Protein AF-A0A3M6AIC5-F1 (afdb_monomer)

Secondary structure (DSSP, 8-state):
--HHHHHHHHHHHHHTT--TTTT---B-SB--TTTGGGSSSPPB-PBP-HHHHHHHHHHHHHHHHHHTT-----------S-----TTGGGGTTS--

InterPro domains:
  IPR028082 Periplasmic binding protein-like I [SSF53822] (2-66)
  IPR046335 Transcriptional regulator LacI/GalR-like, sensor domain [PF13377] (2-75)

Structure (mmCIF, N/CA/C/O backbone):
data_AF-A0A3M6AIC5-F1
#
_entry.id   AF-A0A3M6AIC5-F1
#
loop_
_atom_site.group_PDB
_atom_site.id
_atom_site.type_symbol
_atom_site.label_atom_id
_atom_site.label_alt_id
_atom_site.label_comp_id
_atom_site.label_asym_id
_atom_site.label_entity_id
_atom_site.label_seq_id
_atom_site.pdbx_PDB_ins_code
_atom_site.Cartn_x
_atom_site.Cartn_y
_atom_site.Cartn_z
_atom_site.occupancy
_atom_site.B_iso_or_equiv
_atom_site.auth_seq_id
_atom_site.auth_comp_id
_atom_site.auth_asym_id
_atom_site.auth_atom_id
_atom_site.pdbx_PDB_model_num
ATOM 1 N N . GLY A 1 1 ? -5.511 -4.148 -6.003 1.00 72.69 1 GLY A N 1
ATOM 2 C CA . GLY A 1 1 ? -5.676 -3.026 -5.058 1.00 72.69 1 GLY A CA 1
ATOM 3 C C . GLY A 1 1 ? -4.431 -2.171 -5.109 1.00 72.69 1 GLY A C 1
ATOM 4 O O . GLY A 1 1 ? -3.423 -2.665 -5.590 1.00 72.69 1 GLY A O 1
ATOM 5 N N . ASN A 1 2 ? -4.502 -0.919 -4.669 1.00 88.88 2 ASN A N 1
ATOM 6 C CA . ASN A 1 2 ? -3.326 -0.084 -4.432 1.00 88.88 2 ASN A CA 1
ATOM 7 C C . ASN A 1 2 ? -3.543 0.784 -3.181 1.00 88.88 2 ASN A C 1
ATOM 9 O O . ASN A 1 2 ? -4.653 0.800 -2.638 1.00 88.88 2 ASN A O 1
ATOM 13 N N . ASP A 1 3 ? -2.528 1.527 -2.751 1.00 93.88 3 ASP A N 1
ATOM 14 C CA . ASP A 1 3 ? -2.600 2.373 -1.549 1.00 93.88 3 ASP A CA 1
ATOM 15 C C . ASP A 1 3 ? -3.738 3.409 -1.607 1.00 93.88 3 ASP A C 1
ATOM 17 O O . ASP A 1 3 ? -4.379 3.695 -0.597 1.00 93.88 3 ASP A O 1
ATOM 21 N N . ARG A 1 4 ? -4.097 3.905 -2.799 1.00 92.62 4 ARG A N 1
ATOM 22 C CA . ARG A 1 4 ? -5.242 4.822 -2.969 1.00 92.62 4 ARG A CA 1
ATOM 23 C C . ARG A 1 4 ? -6.582 4.140 -2.689 1.00 92.62 4 ARG A C 1
ATOM 25 O O . ARG A 1 4 ? -7.471 4.748 -2.102 1.00 92.62 4 ARG A O 1
ATOM 32 N N . ILE A 1 5 ? -6.742 2.880 -3.091 1.00 94.62 5 ILE A N 1
ATOM 33 C CA . ILE A 1 5 ? -7.945 2.095 -2.771 1.00 94.62 5 ILE A CA 1
ATOM 34 C C . ILE A 1 5 ? -7.977 1.767 -1.274 1.00 94.62 5 ILE A C 1
ATOM 36 O O . ILE A 1 5 ? -9.043 1.841 -0.659 1.00 94.62 5 ILE A O 1
ATOM 40 N N . ALA A 1 6 ? -6.821 1.459 -0.676 1.00 95.50 6 ALA A N 1
ATOM 41 C CA . ALA A 1 6 ? -6.709 1.241 0.764 1.00 95.50 6 ALA A CA 1
ATOM 42 C C . ALA A 1 6 ? -7.153 2.480 1.561 1.00 95.50 6 ALA A C 1
ATOM 44 O O . ALA A 1 6 ? -7.816 2.328 2.585 1.00 95.50 6 ALA A O 1
ATOM 45 N N . PHE A 1 7 ? -6.888 3.691 1.056 1.00 94.19 7 PHE A N 1
ATOM 46 C CA . PHE A 1 7 ? -7.363 4.940 1.662 1.00 94.19 7 PHE A CA 1
ATOM 47 C C . PHE A 1 7 ? -8.889 4.994 1.743 1.00 94.19 7 PHE A C 1
ATOM 49 O O . PHE A 1 7 ? -9.448 5.214 2.814 1.00 94.19 7 PHE A O 1
ATOM 56 N N . CYS A 1 8 ? -9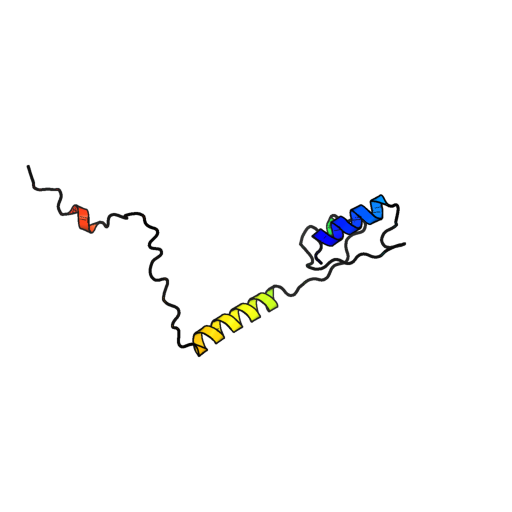.585 4.710 0.639 1.00 94.44 8 CYS A N 1
ATOM 57 C CA . CYS A 1 8 ? -11.048 4.681 0.629 1.00 94.44 8 CYS A CA 1
ATOM 58 C C . CYS A 1 8 ? -11.615 3.657 1.626 1.00 94.44 8 CYS A C 1
ATOM 60 O O . CYS A 1 8 ? -12.594 3.948 2.315 1.00 94.44 8 CYS A O 1
ATOM 62 N N . ALA A 1 9 ? -10.992 2.478 1.731 1.00 96.00 9 ALA A N 1
ATOM 63 C CA . ALA A 1 9 ? -11.379 1.470 2.714 1.00 96.00 9 ALA A CA 1
ATOM 64 C C . ALA A 1 9 ? -11.176 1.973 4.152 1.00 96.00 9 ALA A C 1
ATOM 66 O O . ALA A 1 9 ? -12.074 1.823 4.978 1.00 96.00 9 ALA A O 1
ATOM 67 N N . TYR A 1 10 ? -10.049 2.635 4.427 1.00 96.00 10 TYR A N 1
ATOM 68 C CA . TYR A 1 10 ? -9.755 3.267 5.714 1.00 96.00 10 TYR A CA 1
ATOM 69 C C . TYR A 1 10 ? -10.853 4.247 6.129 1.00 96.00 10 TYR A C 1
ATOM 71 O O . TYR A 1 10 ? -11.447 4.095 7.196 1.00 96.00 10 TYR A O 1
ATOM 79 N N . GLN A 1 11 ? -11.195 5.195 5.250 1.00 95.56 11 GLN A N 1
ATOM 80 C CA . GLN A 1 11 ? -12.227 6.199 5.527 1.00 95.56 11 GLN A CA 1
ATOM 81 C C . GLN A 1 11 ? -13.583 5.554 5.824 1.00 95.56 11 GLN A C 1
ATOM 83 O O . GLN A 1 11 ? -14.312 5.984 6.716 1.00 95.56 11 GLN A O 1
ATOM 88 N N . LEU A 1 12 ? -13.915 4.499 5.085 1.00 97.25 12 LEU A N 1
ATOM 89 C CA . LEU A 1 12 ? -15.178 3.795 5.215 1.00 97.25 12 LEU A CA 1
ATOM 90 C C . LEU A 1 12 ? -15.276 2.971 6.513 1.00 97.25 12 LEU A C 1
ATOM 92 O O . LEU A 1 12 ? -16.340 2.936 7.134 1.00 97.25 12 LEU A O 1
ATOM 96 N 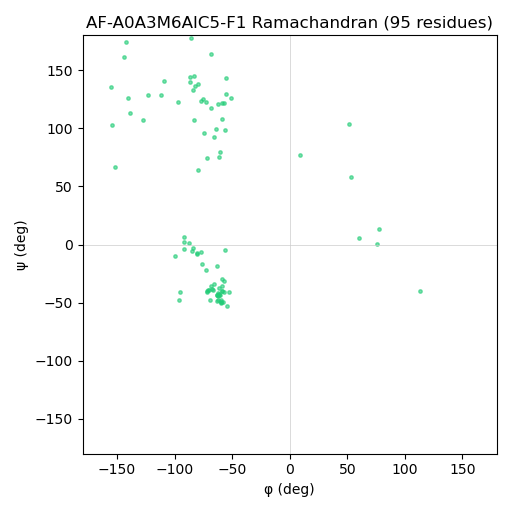N . LEU A 1 13 ? -14.193 2.303 6.912 1.00 97.75 13 LEU A N 1
ATOM 97 C CA . LEU A 1 13 ? -14.116 1.525 8.152 1.00 97.75 13 LEU A CA 1
ATOM 98 C C . LEU A 1 13 ? -14.141 2.447 9.377 1.00 97.75 13 LEU A C 1
ATOM 100 O O . LEU A 1 13 ? -14.956 2.243 10.278 1.00 97.75 13 LEU A O 1
ATOM 104 N N . LEU A 1 14 ? -13.329 3.509 9.362 1.00 96.00 14 LEU A N 1
ATOM 105 C CA . LEU A 1 14 ? -13.310 4.520 10.421 1.00 96.00 14 LEU A CA 1
ATOM 106 C C . LEU A 1 14 ? -14.662 5.236 10.538 1.00 96.00 14 LEU A C 1
ATOM 108 O O . LEU A 1 14 ? -15.172 5.410 11.641 1.00 96.00 14 LEU A O 1
ATOM 112 N N . GLY A 1 15 ? -15.300 5.573 9.411 1.00 97.31 15 GLY A N 1
ATOM 113 C CA . GLY A 1 15 ? -16.641 6.168 9.386 1.00 97.31 15 GLY A CA 1
ATOM 114 C C . GLY A 1 15 ? -17.744 5.258 9.942 1.00 97.31 15 GLY A C 1
ATOM 115 O O . GLY A 1 15 ? -18.803 5.746 10.327 1.00 97.31 15 GLY A O 1
ATOM 116 N N . ARG A 1 16 ? -17.501 3.944 10.028 1.00 97.94 16 ARG A N 1
ATOM 117 C CA . ARG A 1 16 ? -18.376 2.970 10.704 1.00 97.94 16 ARG A CA 1
ATOM 118 C C . ARG A 1 16 ? -18.013 2.738 12.174 1.00 97.94 16 ARG A C 1
ATOM 120 O O . ARG A 1 16 ? -18.649 1.913 12.822 1.00 97.94 16 ARG A O 1
ATOM 127 N N . GLY A 1 17 ? -17.014 3.444 12.700 1.00 97.50 17 GLY A N 1
ATOM 128 C CA . GLY A 1 17 ? -16.549 3.306 14.079 1.00 97.50 17 GLY A CA 1
ATOM 129 C C . GLY A 1 17 ? -15.671 2.079 14.334 1.00 97.50 17 GLY A C 1
ATOM 130 O O . GLY A 1 17 ? -15.434 1.751 15.495 1.00 97.50 17 GLY A O 1
ATOM 131 N N . LEU A 1 18 ? -15.187 1.404 13.285 1.00 98.31 18 LEU A N 1
ATOM 132 C CA . LEU A 1 18 ? -14.273 0.269 13.421 1.00 98.31 18 LEU A CA 1
ATOM 133 C C . LEU A 1 18 ? -12.846 0.760 13.675 1.00 98.31 18 LEU A C 1
ATOM 135 O O . LEU A 1 18 ? -12.374 1.707 13.043 1.00 98.31 18 LEU A O 1
ATOM 139 N N . LYS A 1 19 ? -12.140 0.091 14.584 1.00 97.81 19 LYS A N 1
ATOM 140 C CA . LYS A 1 19 ? -10.742 0.368 14.911 1.00 97.81 19 LYS A CA 1
ATOM 141 C C . LYS A 1 19 ? -9.825 -0.335 13.927 1.00 97.81 19 LYS A C 1
ATOM 143 O O . LYS A 1 19 ? -9.928 -1.540 13.710 1.00 97.81 19 LYS A O 1
ATOM 148 N N . ILE A 1 20 ? -8.850 0.405 13.419 1.00 97.06 20 ILE A N 1
ATOM 149 C CA . ILE A 1 20 ? -7.755 -0.146 12.625 1.00 97.06 20 ILE A CA 1
ATOM 150 C C . ILE A 1 20 ? -6.471 -0.014 13.454 1.00 97.06 20 ILE A C 1
ATOM 152 O O . ILE A 1 20 ? -6.206 1.075 13.965 1.00 97.06 20 ILE A O 1
ATOM 156 N N . PRO A 1 21 ? -5.681 -1.087 13.644 1.00 97.00 21 PRO A N 1
ATOM 157 C CA . PRO A 1 21 ? -5.873 -2.450 13.129 1.00 97.00 21 PRO A CA 1
ATOM 158 C C . PRO A 1 21 ? -6.742 -3.369 14.014 1.00 97.00 21 PRO A C 1
ATOM 160 O O . PRO A 1 21 ? -6.875 -4.542 13.693 1.00 97.00 21 PRO A O 1
ATOM 163 N N . GLY A 1 22 ? -7.281 -2.882 15.139 1.00 97.75 22 GLY A N 1
ATOM 164 C CA . GLY A 1 22 ? -7.862 -3.735 16.189 1.00 97.75 22 GLY A CA 1
ATOM 165 C C . GLY A 1 22 ? -9.048 -4.611 15.766 1.00 97.75 22 GLY A C 1
ATOM 166 O O . GLY A 1 22 ? -9.078 -5.785 16.121 1.00 97.75 22 GLY A O 1
ATOM 167 N N . ASP A 1 23 ? -9.993 -4.056 15.006 1.00 98.19 23 ASP A N 1
ATOM 168 C CA . ASP A 1 23 ? -11.172 -4.786 14.522 1.00 98.19 23 ASP A CA 1
ATOM 169 C C . ASP A 1 23 ? -10.943 -5.326 13.106 1.00 98.19 23 ASP A C 1
ATOM 171 O O . ASP A 1 23 ? -11.327 -6.448 12.781 1.00 98.19 23 ASP A O 1
ATOM 175 N N . VAL A 1 24 ? -10.313 -4.514 12.249 1.00 97.69 24 VAL A N 1
ATOM 176 C CA . VAL A 1 24 ? -9.994 -4.864 10.862 1.00 97.69 24 VAL A CA 1
ATOM 177 C C . VAL A 1 24 ? -8.608 -4.336 10.515 1.00 97.69 24 VAL A C 1
ATOM 179 O O . VAL A 1 24 ? -8.340 -3.140 10.630 1.00 97.69 24 VAL A O 1
ATOM 182 N N . ALA A 1 25 ? -7.736 -5.220 10.034 1.00 96.81 25 ALA A N 1
ATOM 183 C CA . ALA A 1 25 ? -6.455 -4.835 9.455 1.00 96.81 25 ALA A CA 1
ATOM 184 C C . ALA A 1 25 ? -6.613 -4.512 7.962 1.00 96.81 25 ALA A C 1
ATOM 186 O O . ALA A 1 25 ? -7.317 -5.210 7.232 1.00 96.81 25 ALA A O 1
ATOM 187 N N . VAL A 1 26 ? -5.921 -3.471 7.500 1.00 96.44 26 VAL A N 1
ATOM 188 C CA . VAL A 1 26 ? -5.889 -3.066 6.090 1.00 96.44 26 VAL A CA 1
ATOM 189 C C . VAL A 1 26 ? -4.440 -3.053 5.627 1.00 96.44 26 VAL A C 1
ATOM 191 O O . VAL A 1 26 ? -3.597 -2.424 6.266 1.00 96.44 26 VAL A O 1
ATOM 194 N N . LEU A 1 27 ? -4.164 -3.732 4.513 1.00 95.31 27 LEU A N 1
ATOM 195 C CA . LEU A 1 27 ? -2.879 -3.665 3.823 1.00 95.31 27 LEU A CA 1
ATOM 196 C C . LEU A 1 27 ? -3.016 -2.916 2.496 1.00 95.31 27 LEU A C 1
ATOM 198 O O . LEU A 1 27 ? -3.991 -3.084 1.760 1.00 95.31 27 LEU A O 1
ATOM 202 N N . GLY A 1 28 ? -2.002 -2.114 2.202 1.00 93.94 28 GLY A N 1
ATOM 203 C CA . GLY A 1 28 ? -1.762 -1.487 0.915 1.00 93.94 28 GLY A CA 1
ATOM 204 C C . GLY A 1 28 ? -0.980 -2.375 -0.054 1.00 93.94 28 GLY A C 1
ATOM 205 O O . GLY A 1 28 ? -0.558 -3.489 0.260 1.00 93.94 28 GLY A O 1
ATOM 206 N N . TYR A 1 29 ? -0.788 -1.846 -1.253 1.00 94.81 29 TYR A N 1
ATOM 207 C CA . TYR A 1 29 ? -0.022 -2.427 -2.352 1.00 94.81 29 TYR A CA 1
ATOM 208 C C . TYR A 1 29 ? 0.442 -1.258 -3.228 1.00 94.81 29 TYR A C 1
ATOM 210 O O . TYR A 1 29 ? -0.408 -0.413 -3.501 1.00 94.81 29 TYR A O 1
ATOM 218 N N . ASP A 1 30 ? 1.709 -1.225 -3.672 1.00 93.69 30 ASP A N 1
ATOM 219 C CA . ASP A 1 30 ? 2.399 -0.162 -4.460 1.00 93.69 30 ASP A CA 1
ATOM 220 C C . ASP A 1 30 ? 3.514 0.534 -3.646 1.00 93.69 30 ASP A C 1
ATOM 222 O O . ASP A 1 30 ? 4.620 0.720 -4.154 1.00 93.69 30 ASP A O 1
ATOM 226 N N . ASN A 1 31 ? 3.278 0.801 -2.358 1.00 93.12 31 ASN A N 1
ATOM 227 C CA . ASN A 1 31 ? 4.118 1.662 -1.519 1.00 93.12 31 ASN A CA 1
ATOM 228 C C . ASN A 1 31 ? 4.349 3.038 -2.149 1.00 93.12 31 ASN A C 1
ATOM 230 O O . ASN A 1 31 ? 5.475 3.474 -2.404 1.00 93.12 31 ASN A O 1
ATOM 234 N N . MET A 1 32 ? 3.244 3.725 -2.412 1.00 89.94 32 MET A N 1
ATOM 235 C CA . MET A 1 32 ? 3.262 5.031 -3.039 1.00 89.94 32 MET A CA 1
ATOM 236 C C . MET A 1 32 ? 3.865 6.064 -2.078 1.00 89.94 32 MET A C 1
ATOM 238 O O . MET A 1 32 ? 3.326 6.343 -1.002 1.00 89.94 32 MET A O 1
ATOM 242 N N . ILE A 1 33 ? 4.994 6.642 -2.492 1.00 86.62 33 ILE A N 1
ATOM 243 C CA . ILE A 1 33 ? 5.757 7.620 -1.707 1.00 86.62 33 ILE A CA 1
ATOM 244 C C . ILE A 1 33 ? 4.851 8.787 -1.300 1.00 86.62 33 ILE A C 1
ATOM 246 O O . ILE A 1 33 ? 4.160 9.372 -2.136 1.00 86.62 33 ILE A O 1
ATOM 250 N N . GLY A 1 34 ? 4.859 9.116 -0.006 1.00 85.75 34 GLY A N 1
ATOM 251 C CA . GLY A 1 34 ? 4.074 10.208 0.568 1.00 85.75 34 GLY A CA 1
ATOM 252 C C . GLY A 1 34 ? 2.580 9.918 0.740 1.00 85.75 34 GLY A C 1
ATOM 253 O O . GLY A 1 34 ? 1.866 10.794 1.214 1.00 85.75 34 GLY A O 1
ATOM 254 N N . ILE A 1 35 ? 2.085 8.724 0.380 1.00 87.50 35 ILE A N 1
ATOM 255 C CA . ILE A 1 35 ? 0.692 8.324 0.641 1.00 87.50 35 ILE A CA 1
ATOM 256 C C . ILE A 1 35 ? 0.575 7.499 1.919 1.00 87.50 35 ILE A C 1
ATOM 258 O O . ILE A 1 35 ? -0.291 7.795 2.739 1.00 87.50 35 ILE A O 1
ATOM 262 N N . SER A 1 36 ? 1.426 6.492 2.122 1.00 86.25 36 SER A N 1
ATOM 263 C CA . SER A 1 36 ? 1.323 5.569 3.268 1.00 86.25 36 SER A CA 1
ATOM 264 C C . SER A 1 36 ? 1.389 6.275 4.630 1.00 86.25 36 SER A C 1
ATOM 266 O O . SER A 1 36 ? 0.768 5.832 5.597 1.00 86.25 36 SER A O 1
ATOM 268 N N . GLU A 1 37 ? 2.098 7.404 4.685 1.00 87.44 37 GLU A N 1
ATOM 269 C CA . GLU A 1 37 ? 2.277 8.265 5.863 1.00 87.44 37 GLU A CA 1
ATOM 270 C C . GLU A 1 37 ? 1.046 9.128 6.184 1.00 87.44 37 GLU A C 1
ATOM 272 O O . GLU A 1 37 ? 0.929 9.638 7.295 1.00 87.44 37 GLU A O 1
ATOM 277 N N . LEU A 1 38 ? 0.109 9.286 5.240 1.00 90.56 38 LEU A N 1
ATOM 278 C CA . LEU A 1 38 ? -1.120 10.070 5.430 1.00 90.56 38 LEU A CA 1
ATOM 279 C C . LEU A 1 38 ? -2.211 9.298 6.186 1.00 90.56 38 LEU A C 1
ATOM 281 O O . LEU A 1 38 ? -3.258 9.857 6.510 1.00 90.56 38 LEU A O 1
ATOM 285 N N . PHE A 1 39 ? -1.992 8.010 6.445 1.00 93.50 39 PHE A N 1
ATOM 286 C CA . PHE A 1 39 ? -2.920 7.155 7.172 1.00 93.50 39 PHE A CA 1
ATOM 287 C C . PHE A 1 39 ? -2.673 7.251 8.676 1.00 93.50 39 PHE A C 1
ATOM 289 O O . PHE A 1 39 ? -1.531 7.336 9.129 1.00 93.50 39 PHE A O 1
ATOM 296 N N . ILE A 1 40 ? -3.748 7.185 9.465 1.00 92.00 40 ILE A N 1
ATOM 297 C CA . ILE A 1 40 ? -3.667 7.129 10.927 1.00 92.00 40 ILE A CA 1
ATOM 298 C C . ILE A 1 40 ? -4.493 5.932 11.418 1.00 92.00 40 ILE A C 1
ATOM 300 O O . ILE A 1 40 ? -5.725 6.017 11.405 1.00 92.00 40 ILE A O 1
ATOM 304 N N . PRO A 1 41 ? -3.852 4.840 11.882 1.00 92.00 41 PRO A N 1
ATOM 305 C CA . PRO A 1 41 ? -2.398 4.599 11.901 1.00 92.00 41 PRO A CA 1
ATOM 306 C C . PRO A 1 41 ? -1.783 4.416 10.497 1.00 92.00 41 PRO A C 1
ATOM 308 O O . PRO A 1 41 ? -2.504 4.180 9.533 1.00 92.00 41 PRO A O 1
ATOM 311 N N . ALA A 1 42 ? -0.451 4.522 10.384 1.00 94.06 42 ALA A N 1
ATOM 312 C CA . ALA A 1 42 ? 0.261 4.431 9.101 1.00 94.06 42 ALA A CA 1
ATOM 313 C C . ALA A 1 42 ? -0.058 3.129 8.339 1.00 94.06 42 ALA A C 1
ATOM 315 O O . ALA A 1 42 ? -0.211 2.059 8.939 1.00 94.06 42 ALA A O 1
ATOM 316 N N . LEU A 1 43 ? -0.145 3.209 7.007 1.00 96.19 43 LEU A N 1
ATOM 317 C CA . LEU A 1 43 ? -0.517 2.066 6.176 1.00 96.19 43 LEU A CA 1
ATOM 318 C C . LEU A 1 43 ? 0.661 1.101 6.020 1.00 96.19 43 LEU A C 1
ATOM 320 O O . LEU A 1 43 ? 1.714 1.459 5.500 1.00 96.19 43 LEU A O 1
ATOM 324 N N . THR A 1 44 ? 0.453 -0.161 6.394 1.00 95.12 44 THR A N 1
ATOM 325 C CA . THR A 1 44 ? 1.357 -1.245 5.989 1.00 95.12 44 THR A CA 1
ATOM 326 C C . THR A 1 44 ? 1.098 -1.580 4.526 1.00 95.12 44 THR A C 1
A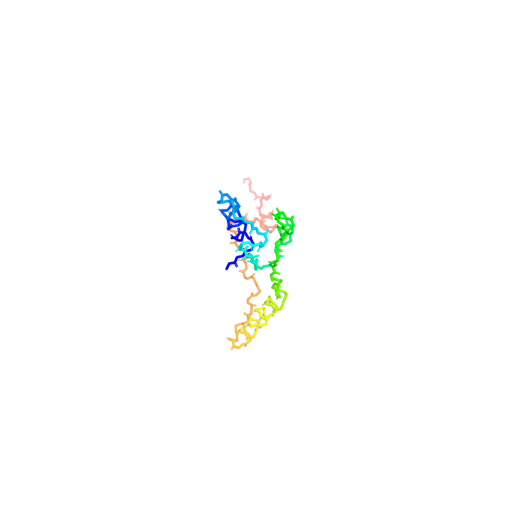TOM 328 O O . THR A 1 44 ? -0.038 -1.874 4.164 1.00 95.12 44 THR A O 1
ATOM 331 N N . THR A 1 45 ? 2.126 -1.554 3.682 1.00 96.12 45 THR A N 1
ATOM 332 C CA . THR A 1 45 ? 1.996 -1.762 2.233 1.00 96.12 45 THR A CA 1
ATOM 333 C C . THR A 1 45 ? 3.188 -2.526 1.662 1.00 96.12 45 THR A C 1
ATOM 335 O O . THR A 1 45 ? 4.243 -2.628 2.290 1.00 96.12 45 THR A O 1
ATOM 338 N N . VAL A 1 46 ? 3.003 -3.099 0.475 1.00 95.38 46 VAL A N 1
ATOM 339 C CA . VAL A 1 46 ? 4.026 -3.859 -0.247 1.00 95.38 46 VAL A CA 1
ATOM 340 C C . VAL A 1 46 ? 4.701 -2.963 -1.279 1.00 95.38 46 VAL A C 1
ATOM 342 O O . VAL A 1 46 ? 4.043 -2.463 -2.192 1.00 95.38 46 VAL A O 1
ATOM 345 N N . GLN A 1 47 ? 6.026 -2.832 -1.177 1.00 95.06 47 GLN A N 1
ATOM 346 C CA . GLN A 1 47 ? 6.850 -2.200 -2.204 1.00 95.06 47 GLN A CA 1
ATOM 347 C C . GLN A 1 47 ? 6.972 -3.117 -3.419 1.0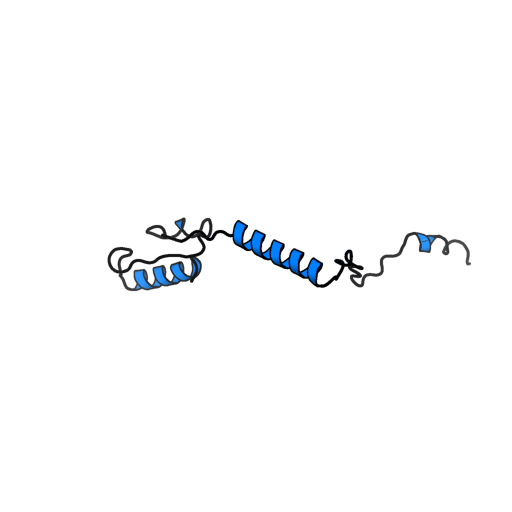0 95.06 47 GLN A C 1
ATOM 349 O O . GLN A 1 47 ? 7.473 -4.238 -3.314 1.00 95.06 47 GLN A O 1
ATOM 354 N N . LEU A 1 48 ? 6.567 -2.625 -4.589 1.00 94.75 48 LEU A N 1
ATOM 355 C CA . LEU A 1 48 ? 6.773 -3.357 -5.835 1.00 94.75 48 LEU A CA 1
ATOM 356 C C . LEU A 1 48 ? 8.184 -3.128 -6.389 1.00 94.75 48 LEU A C 1
ATOM 358 O O . LEU A 1 48 ? 8.707 -2.011 -6.289 1.00 94.75 48 LEU A O 1
ATOM 362 N N . PRO A 1 49 ? 8.800 -4.148 -7.015 1.00 96.06 49 PRO A N 1
ATOM 363 C CA . PRO A 1 49 ? 10.127 -4.043 -7.610 1.00 96.06 49 PRO A CA 1
ATOM 364 C C . PRO A 1 49 ? 10.064 -3.357 -8.985 1.00 96.06 49 PRO A C 1
ATOM 366 O O . PRO A 1 49 ? 10.362 -3.951 -10.024 1.00 96.06 49 PRO A O 1
ATOM 369 N N . TYR A 1 50 ? 9.662 -2.084 -9.010 1.00 94.69 50 TYR A N 1
ATOM 370 C CA . TYR A 1 50 ? 9.417 -1.324 -10.243 1.00 94.69 50 TYR A CA 1
ATOM 371 C C . TYR A 1 50 ? 10.581 -1.352 -11.225 1.00 94.69 50 TYR A C 1
ATOM 373 O O . TYR A 1 50 ? 10.378 -1.514 -12.429 1.00 94.69 50 TYR A O 1
ATOM 381 N N . TYR A 1 51 ? 11.803 -1.244 -10.705 1.00 96.56 51 TY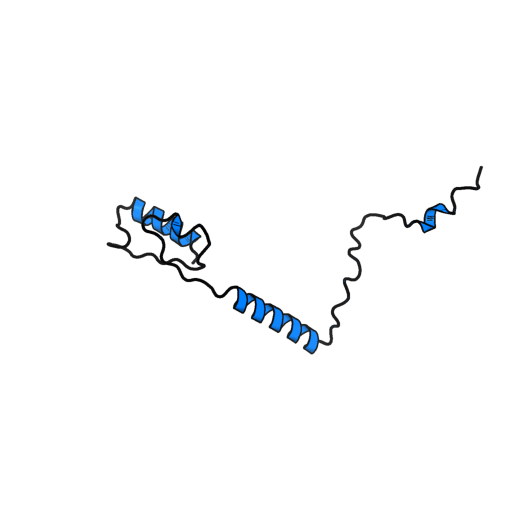R A N 1
ATOM 382 C CA . TYR A 1 51 ? 13.005 -1.289 -11.524 1.00 96.56 51 TYR A CA 1
ATOM 383 C C . TYR A 1 51 ? 13.148 -2.619 -12.273 1.00 96.56 51 TYR A C 1
ATOM 385 O O . TYR A 1 51 ? 13.466 -2.637 -13.459 1.00 96.56 51 TYR A O 1
ATOM 393 N N . GLU A 1 52 ? 12.888 -3.741 -11.606 1.00 98.25 52 GLU A N 1
ATOM 394 C CA . GLU A 1 52 ? 13.037 -5.074 -12.191 1.00 98.25 52 GLU A CA 1
ATOM 395 C C . GLU A 1 52 ? 11.958 -5.345 -13.232 1.00 98.25 52 GLU A C 1
ATOM 397 O O . GLU A 1 52 ? 12.253 -5.886 -14.297 1.00 98.25 52 GLU A O 1
ATOM 402 N N . ILE A 1 53 ? 10.728 -4.903 -12.958 1.00 97.69 53 ILE A N 1
ATOM 403 C CA . ILE A 1 53 ? 9.612 -4.970 -13.904 1.00 97.69 53 ILE A CA 1
ATOM 404 C C . ILE A 1 53 ? 9.955 -4.172 -15.167 1.00 97.69 53 ILE A C 1
ATOM 406 O O . ILE A 1 53 ? 9.875 -4.712 -16.270 1.00 97.69 53 ILE A O 1
ATOM 410 N N . GLY A 1 54 ? 10.403 -2.922 -15.015 1.00 97.56 54 GLY A N 1
ATOM 411 C CA . GLY A 1 54 ? 10.801 -2.070 -16.137 1.00 97.56 54 GLY A CA 1
ATOM 412 C C . GLY A 1 54 ? 11.981 -2.642 -16.925 1.00 97.56 54 GLY A C 1
ATOM 413 O O . GLY A 1 54 ? 11.933 -2.704 -18.153 1.00 97.56 54 GLY A O 1
ATOM 414 N N . ARG A 1 55 ? 13.011 -3.141 -16.230 1.00 98.38 55 ARG A N 1
ATOM 415 C CA . ARG A 1 55 ? 14.175 -3.796 -16.844 1.00 98.38 55 ARG A CA 1
ATOM 416 C C . ARG A 1 55 ? 13.766 -5.016 -17.666 1.00 98.38 55 ARG A C 1
ATOM 418 O O . ARG A 1 55 ? 14.204 -5.160 -18.803 1.00 98.38 55 ARG A O 1
ATOM 425 N N . ASN A 1 56 ? 12.926 -5.886 -17.107 1.00 98.25 56 ASN A N 1
ATOM 426 C CA . ASN A 1 56 ? 12.463 -7.089 -17.794 1.00 98.25 56 ASN A CA 1
ATOM 427 C C . ASN A 1 56 ? 11.578 -6.751 -19.000 1.00 98.25 56 ASN A C 1
ATOM 429 O O . ASN A 1 56 ? 11.723 -7.379 -20.045 1.00 98.25 56 ASN A O 1
ATOM 433 N N . ALA A 1 57 ? 10.713 -5.740 -18.886 1.00 98.00 57 ALA A N 1
ATOM 434 C CA . ALA A 1 57 ? 9.896 -5.265 -19.999 1.00 98.00 57 ALA A CA 1
ATOM 435 C C . ALA A 1 57 ? 10.756 -4.715 -21.149 1.00 98.00 57 ALA A C 1
ATOM 437 O O . ALA A 1 57 ? 10.568 -5.114 -22.297 1.00 98.00 57 ALA A O 1
ATOM 438 N N . ALA A 1 58 ? 11.737 -3.859 -20.846 1.00 97.50 58 ALA A N 1
ATOM 439 C CA . ALA A 1 58 ? 12.664 -3.324 -21.843 1.00 97.50 58 ALA A CA 1
ATOM 440 C C . ALA A 1 58 ? 13.484 -4.433 -22.518 1.00 97.50 58 ALA A C 1
ATOM 442 O O . ALA A 1 58 ? 13.619 -4.437 -23.739 1.00 97.50 58 ALA A O 1
ATOM 443 N N . ARG A 1 59 ? 13.971 -5.409 -21.739 1.00 97.12 59 ARG A N 1
ATOM 444 C CA . ARG A 1 59 ? 14.680 -6.580 -22.268 1.00 97.12 59 ARG A CA 1
ATOM 445 C C . ARG A 1 59 ? 13.818 -7.355 -23.271 1.00 97.12 59 ARG A C 1
ATOM 447 O O . 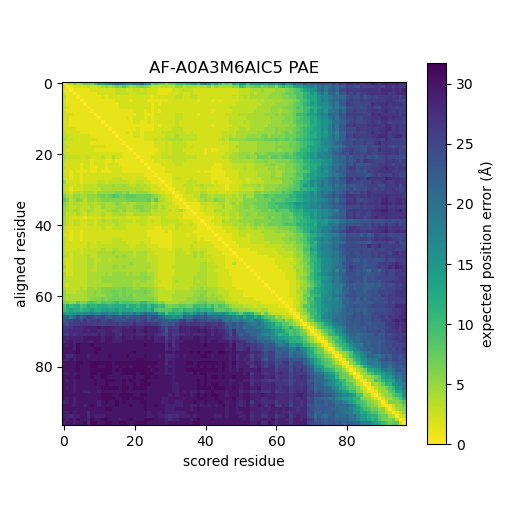ARG A 1 59 ? 14.282 -7.607 -24.375 1.00 97.12 59 ARG A O 1
ATOM 454 N N . HIS A 1 60 ? 12.566 -7.669 -22.929 1.00 96.31 60 HIS A N 1
ATOM 455 C CA . HIS A 1 60 ? 11.658 -8.376 -23.842 1.00 96.31 60 HIS A CA 1
ATOM 456 C C . HIS A 1 60 ? 11.386 -7.595 -25.135 1.00 96.31 60 HIS A C 1
ATOM 458 O O . HIS A 1 60 ? 11.288 -8.194 -26.202 1.00 96.31 60 HIS A O 1
ATOM 464 N N . LEU A 1 61 ? 11.276 -6.264 -25.058 1.00 95.56 61 LEU A N 1
ATOM 465 C CA . LEU A 1 61 ? 11.116 -5.422 -26.246 1.00 95.56 61 LEU A CA 1
ATOM 466 C C . LEU A 1 61 ? 12.340 -5.507 -27.163 1.00 95.56 61 LEU A C 1
ATOM 468 O O . LEU A 1 61 ? 12.174 -5.739 -28.357 1.00 95.56 61 LEU A O 1
ATOM 472 N N . ILE A 1 62 ? 13.551 -5.371 -26.616 1.00 95.81 62 ILE A N 1
ATOM 473 C CA . ILE A 1 62 ? 14.801 -5.475 -27.386 1.00 95.81 62 ILE A CA 1
ATOM 474 C C . ILE A 1 62 ? 14.911 -6.855 -28.047 1.00 95.81 62 ILE A C 1
ATOM 476 O O . ILE A 1 62 ? 15.081 -6.932 -29.260 1.00 95.81 62 ILE A O 1
ATOM 480 N N . GLU A 1 63 ? 14.706 -7.929 -27.281 1.00 94.00 63 GLU A N 1
ATOM 481 C CA . GLU A 1 63 ? 14.726 -9.306 -27.794 1.00 94.00 63 GLU A CA 1
ATOM 482 C C . GLU A 1 63 ? 13.703 -9.503 -28.927 1.00 94.00 63 GLU A C 1
ATOM 484 O O . GLU A 1 63 ? 14.006 -10.120 -29.947 1.00 94.00 63 GLU A O 1
ATOM 489 N N . SER A 1 64 ? 12.497 -8.937 -28.799 1.00 91.31 64 SER A N 1
ATOM 490 C CA . SER A 1 64 ? 11.476 -9.036 -29.850 1.00 91.31 64 SER A CA 1
ATOM 491 C C . SER A 1 64 ? 11.862 -8.320 -31.149 1.00 91.31 64 SER A C 1
ATOM 493 O O . SER A 1 64 ? 11.520 -8.798 -32.231 1.00 91.31 64 SER A O 1
ATOM 495 N N . LEU A 1 65 ? 12.593 -7.203 -31.068 1.00 90.69 65 LEU A N 1
ATOM 496 C CA . LEU A 1 65 ? 13.062 -6.460 -32.242 1.00 90.69 65 LEU A CA 1
ATOM 497 C C . LEU A 1 65 ? 14.171 -7.224 -32.969 1.00 90.69 65 LEU A C 1
ATOM 499 O O . LEU A 1 65 ? 14.161 -7.304 -34.198 1.00 90.69 65 LEU A O 1
ATOM 503 N N . GLU A 1 66 ? 15.081 -7.834 -32.209 1.00 82.38 66 GLU A N 1
ATOM 504 C CA . GLU A 1 66 ? 16.155 -8.674 -32.741 1.00 82.38 66 GLU A CA 1
ATOM 505 C C . GLU A 1 66 ? 15.601 -9.914 -33.458 1.00 82.38 66 GLU A C 1
ATOM 507 O O . GLU A 1 66 ? 16.025 -10.225 -34.571 1.00 82.38 66 GLU A O 1
ATOM 512 N N . VAL A 1 67 ? 14.598 -10.583 -32.875 1.00 74.06 67 VAL A N 1
ATOM 513 C CA . VAL A 1 67 ? 13.954 -11.773 -33.464 1.00 74.06 67 VAL A CA 1
ATOM 514 C C . VAL A 1 67 ? 13.149 -11.440 -34.722 1.00 74.06 67 VAL A C 1
ATOM 516 O O . VAL A 1 67 ? 13.121 -12.233 -35.661 1.00 74.06 67 VAL A O 1
ATOM 519 N N . SER A 1 68 ? 12.505 -10.273 -34.774 1.00 68.81 68 SER A N 1
ATOM 520 C CA . SER A 1 68 ? 11.679 -9.880 -35.923 1.00 68.81 68 SER A CA 1
ATOM 521 C C . SER A 1 68 ? 12.507 -9.413 -37.134 1.00 68.81 68 SER A C 1
ATOM 523 O O . SER A 1 68 ? 11.946 -9.127 -38.190 1.00 68.81 68 SER A O 1
ATOM 525 N N . GLY A 1 69 ? 13.837 -9.273 -37.002 1.00 58.31 69 GLY A N 1
ATOM 526 C CA . GLY A 1 69 ? 14.706 -8.681 -38.032 1.00 58.31 69 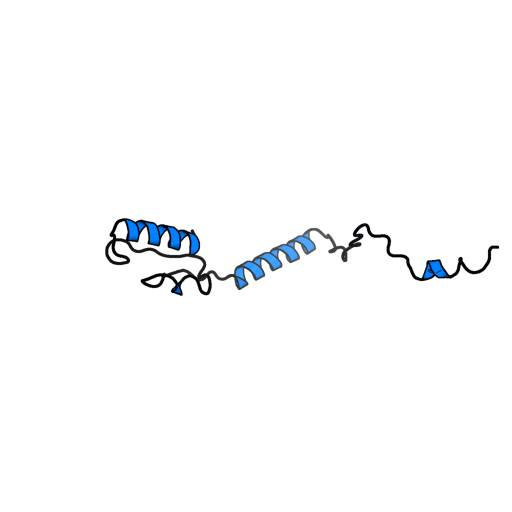GLY A CA 1
ATOM 527 C C . GLY A 1 69 ? 14.349 -7.226 -38.376 1.00 58.31 69 GLY A C 1
ATOM 528 O O . GLY A 1 69 ? 14.925 -6.632 -39.290 1.00 58.31 69 GLY A O 1
ATOM 529 N N . ALA A 1 70 ? 13.396 -6.645 -37.644 1.00 59.03 70 ALA A N 1
ATOM 530 C CA . ALA A 1 70 ? 12.941 -5.284 -37.798 1.00 59.03 70 ALA A CA 1
ATOM 531 C C . ALA A 1 70 ? 14.019 -4.383 -37.207 1.00 59.03 70 ALA A C 1
ATOM 533 O O . ALA A 1 70 ? 14.076 -4.160 -35.999 1.00 59.03 70 ALA A O 1
ATOM 534 N N . GLN A 1 71 ? 14.901 -3.883 -38.070 1.00 53.03 71 GLN A N 1
ATOM 535 C CA . GLN A 1 71 ? 15.788 -2.792 -37.698 1.00 53.03 71 GLN A CA 1
ATOM 536 C C . GLN A 1 71 ? 14.922 -1.676 -37.101 1.00 53.03 71 GLN A C 1
ATOM 538 O O . GLN A 1 71 ? 13.954 -1.272 -37.758 1.00 53.03 71 GLN A O 1
ATOM 543 N N . PRO A 1 72 ? 15.214 -1.185 -35.881 1.00 52.69 72 PRO A N 1
ATOM 544 C CA . PRO A 1 72 ? 14.530 -0.014 -35.369 1.00 52.69 72 PRO A CA 1
ATOM 545 C C . PRO A 1 72 ? 14.800 1.106 -36.369 1.00 52.69 72 PRO A C 1
ATOM 547 O O . PRO A 1 72 ? 15.932 1.568 -36.509 1.00 52.69 72 PRO A O 1
ATOM 550 N N . SER A 1 73 ? 13.771 1.473 -37.135 1.00 53.72 73 SER A N 1
ATOM 551 C CA . SER A 1 73 ? 13.876 2.577 -38.077 1.00 53.72 73 SER A CA 1
ATOM 552 C C . SER A 1 73 ? 14.302 3.800 -37.263 1.00 53.72 73 SER A C 1
ATOM 554 O O . SER A 1 73 ? 13.620 4.118 -36.280 1.00 53.72 73 SER A O 1
ATOM 556 N N . PRO A 1 74 ? 15.439 4.446 -37.580 1.00 48.38 74 PRO A N 1
ATOM 557 C CA . PRO A 1 74 ? 15.853 5.649 -36.883 1.00 48.38 74 PRO A CA 1
ATOM 558 C C . PRO A 1 74 ? 14.794 6.696 -37.182 1.00 48.38 74 PRO A C 1
ATOM 560 O O . PRO A 1 74 ? 14.791 7.219 -38.289 1.00 48.38 74 PRO A O 1
ATOM 563 N N . ALA A 1 75 ? 13.866 6.896 -36.235 1.00 56.88 75 ALA A N 1
ATOM 564 C CA . ALA A 1 75 ? 12.771 7.861 -36.246 1.00 56.88 75 ALA A CA 1
ATOM 565 C C . ALA A 1 75 ? 12.619 8.554 -37.606 1.00 56.88 75 ALA A C 1
ATOM 567 O O . ALA A 1 75 ? 13.103 9.671 -37.801 1.00 56.88 75 ALA A O 1
ATOM 568 N N . SER A 1 76 ? 12.029 7.853 -38.578 1.00 47.53 76 SER A N 1
ATOM 569 C CA . SER A 1 76 ? 11.771 8.416 -39.895 1.00 47.53 76 SER A CA 1
ATOM 570 C C . SER A 1 76 ? 10.751 9.531 -39.712 1.00 47.53 76 SER A C 1
ATOM 572 O O . SER A 1 76 ? 9.557 9.267 -39.646 1.00 47.53 76 SER A O 1
ATOM 574 N N . GLY A 1 77 ? 11.257 10.751 -39.540 1.00 40.22 77 GLY A N 1
ATOM 575 C CA . GLY A 1 77 ? 10.515 11.997 -39.501 1.00 40.22 77 GLY A CA 1
ATOM 576 C C . GLY A 1 77 ? 9.340 12.011 -38.527 1.00 40.22 77 GLY A C 1
ATOM 577 O O . GLY A 1 77 ? 8.220 11.656 -38.884 1.00 40.22 77 GLY A O 1
ATOM 578 N N . LEU A 1 78 ? 9.521 12.670 -37.383 1.00 41.53 78 LEU A N 1
ATOM 579 C CA . LEU A 1 78 ? 8.484 13.609 -36.953 1.00 41.53 78 LEU A CA 1
ATOM 580 C C . LEU A 1 78 ? 8.376 14.707 -38.030 1.00 41.53 78 LEU A C 1
ATOM 582 O O . LEU A 1 78 ? 8.842 15.827 -37.858 1.00 41.53 78 LEU A O 1
ATOM 586 N N . SER A 1 79 ? 7.759 14.366 -39.165 1.00 43.09 79 SER A N 1
ATOM 587 C CA . SER A 1 79 ? 7.011 15.307 -39.984 1.00 43.09 79 SER A CA 1
ATOM 588 C C . SER A 1 79 ? 5.738 15.605 -39.199 1.00 43.09 79 SER A C 1
ATOM 590 O O . SER A 1 79 ? 4.659 15.074 -39.457 1.00 43.09 79 SER A O 1
ATOM 592 N N . ALA A 1 80 ? 5.893 16.408 -38.147 1.00 44.50 80 ALA A N 1
ATOM 593 C CA . ALA A 1 80 ? 4.800 17.255 -37.726 1.00 44.50 80 ALA A CA 1
ATOM 594 C C . ALA A 1 80 ? 4.549 18.189 -38.911 1.00 44.50 80 ALA A C 1
ATOM 596 O O . ALA A 1 80 ? 5.473 18.865 -39.360 1.00 44.50 80 ALA A O 1
ATOM 597 N N . GLY A 1 81 ? 3.335 18.163 -39.458 1.00 41.50 81 GLY A N 1
ATOM 598 C CA . GLY A 1 81 ? 2.912 19.016 -40.562 1.00 41.50 81 GLY A CA 1
ATOM 599 C C . GLY A 1 81 ? 2.994 20.500 -40.205 1.00 41.50 81 GLY A C 1
ATOM 600 O O . GLY A 1 81 ? 1.990 21.133 -39.900 1.00 41.50 81 GLY A O 1
ATOM 601 N N . GLY A 1 82 ? 4.198 21.051 -40.270 1.00 43.56 82 GLY A N 1
ATOM 602 C CA . GLY A 1 82 ? 4.507 22.465 -40.245 1.00 43.56 82 GLY A CA 1
ATOM 603 C C . GLY A 1 82 ? 5.599 22.684 -41.276 1.00 43.56 82 GLY A C 1
ATOM 604 O O . GLY A 1 82 ? 6.697 22.156 -41.131 1.00 43.56 82 GLY A O 1
ATOM 605 N N . GLN A 1 83 ? 5.275 23.405 -42.348 1.00 43.91 83 GLN A N 1
ATOM 606 C CA . GLN A 1 83 ? 6.230 23.801 -43.379 1.00 43.91 83 GLN A CA 1
ATOM 607 C C . GLN A 1 83 ? 7.382 24.577 -42.728 1.00 43.91 83 GLN A C 1
ATOM 609 O O . GLN A 1 83 ? 7.262 25.762 -42.427 1.00 43.91 83 GLN A O 1
ATOM 614 N N . GLY A 1 84 ? 8.491 23.889 -42.469 1.00 39.88 84 GLY A N 1
ATOM 615 C CA . GLY A 1 84 ? 9.766 24.512 -42.156 1.00 39.88 84 GLY A CA 1
ATOM 616 C C . GLY A 1 84 ? 10.438 24.883 -43.467 1.00 39.88 84 GLY A C 1
ATOM 617 O O . GLY A 1 84 ? 10.880 23.999 -44.196 1.00 39.88 84 GLY A O 1
ATOM 618 N N . ILE A 1 85 ? 10.479 26.178 -43.774 1.00 47.03 85 ILE A N 1
ATOM 619 C CA . ILE A 1 85 ? 11.255 26.721 -44.892 1.00 47.03 85 ILE A CA 1
ATOM 620 C C . ILE A 1 85 ? 12.722 26.344 -44.663 1.00 47.03 85 ILE A C 1
ATOM 622 O O . ILE A 1 85 ? 13.306 26.687 -43.631 1.00 47.03 85 ILE A O 1
ATOM 626 N N . VAL A 1 86 ? 13.316 25.626 -45.612 1.00 46.91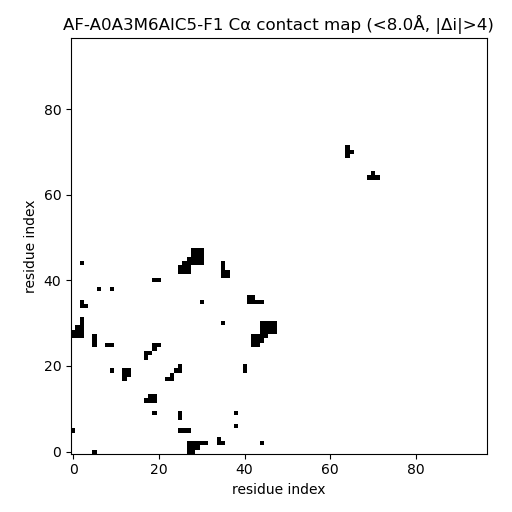 86 VAL A N 1
ATOM 627 C CA . VAL A 1 86 ? 14.749 25.329 -45.610 1.00 46.91 86 VAL A CA 1
ATOM 628 C C . VAL A 1 86 ? 15.500 26.524 -46.195 1.00 46.91 86 VAL A C 1
ATOM 630 O O . VAL A 1 86 ? 15.101 27.097 -47.203 1.00 46.91 86 VAL A O 1
ATOM 633 N N . MET A 1 87 ? 16.617 26.904 -45.567 1.00 45.12 87 MET A N 1
ATOM 634 C CA . MET A 1 87 ? 17.478 28.045 -45.946 1.00 45.12 87 MET A CA 1
ATOM 635 C C . MET A 1 87 ? 18.018 28.010 -47.395 1.00 45.12 87 MET A C 1
ATOM 637 O O . MET A 1 87 ? 18.649 28.969 -47.834 1.00 45.12 87 MET A O 1
ATOM 641 N N . SER A 1 88 ? 17.761 26.946 -48.160 1.00 47.31 88 SER A N 1
ATOM 642 C CA . SER A 1 88 ? 17.995 26.877 -49.607 1.00 47.31 88 SER A CA 1
ATOM 643 C C . SER A 1 88 ? 17.004 27.706 -50.432 1.00 47.31 88 SER A C 1
ATOM 645 O O . SER A 1 88 ? 17.332 28.097 -51.550 1.00 47.31 88 SER A O 1
ATOM 647 N N . ASP A 1 89 ? 15.827 28.024 -49.889 1.00 47.00 89 ASP A N 1
ATO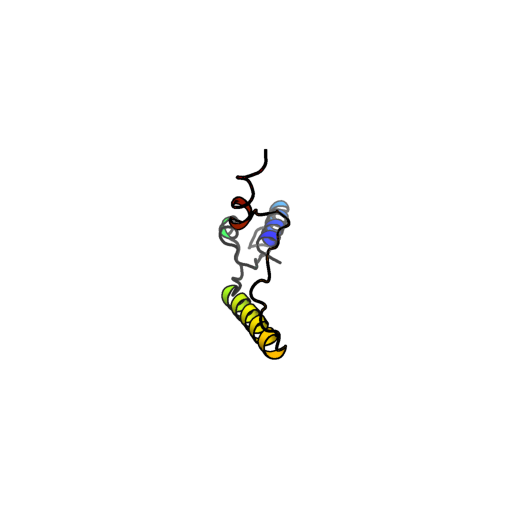M 648 C CA . ASP A 1 89 ? 14.750 28.697 -50.630 1.00 47.00 89 ASP A CA 1
ATOM 649 C C . ASP A 1 89 ? 14.950 30.223 -50.734 1.00 47.00 89 ASP A C 1
ATOM 651 O O . ASP A 1 89 ? 14.248 30.903 -51.482 1.00 47.00 89 ASP A O 1
ATOM 655 N N . LEU A 1 90 ? 15.945 30.785 -50.033 1.00 50.72 90 LEU A N 1
ATOM 656 C CA . LEU A 1 90 ? 16.221 32.228 -50.037 1.00 50.72 90 LEU A CA 1
ATOM 657 C C . LEU A 1 90 ? 17.097 32.720 -51.202 1.00 50.72 90 LEU A C 1
ATOM 659 O O . LEU A 1 90 ? 17.268 33.930 -51.347 1.00 50.72 90 LEU A O 1
ATOM 663 N N . GLN A 1 91 ? 17.644 31.840 -52.048 1.00 48.69 91 GLN A N 1
ATOM 664 C CA . GLN A 1 91 ? 18.499 32.274 -53.168 1.00 48.69 91 GLN A CA 1
ATOM 665 C C . GLN A 1 91 ? 17.723 32.685 -54.435 1.00 48.69 91 GLN A C 1
ATOM 667 O O . GLN A 1 91 ? 18.333 33.160 -55.389 1.00 48.69 91 GLN A O 1
ATOM 672 N N . GLY A 1 92 ? 16.390 32.558 -54.448 1.00 47.28 92 GLY A N 1
ATOM 673 C CA . GLY A 1 92 ? 15.556 32.871 -55.618 1.00 47.28 92 GLY A CA 1
ATOM 674 C C . GLY A 1 92 ? 14.853 34.237 -55.621 1.00 47.28 92 GLY A C 1
ATOM 675 O O . GLY A 1 92 ? 14.293 34.614 -56.645 1.00 47.28 92 GLY A O 1
ATOM 676 N N . ILE A 1 93 ? 14.847 34.993 -54.516 1.00 53.88 93 ILE A N 1
ATOM 677 C CA . ILE A 1 93 ? 13.960 36.173 -54.369 1.00 53.88 93 ILE A CA 1
ATOM 678 C C . ILE A 1 93 ? 14.609 37.494 -54.832 1.00 53.88 93 ILE A C 1
ATOM 680 O O . ILE A 1 93 ? 13.954 38.532 -54.895 1.00 53.88 93 ILE A O 1
ATOM 684 N N . THR A 1 94 ? 15.882 37.497 -55.230 1.00 50.44 94 THR A N 1
ATOM 685 C CA . THR A 1 94 ? 16.603 38.752 -55.495 1.00 50.44 94 THR A CA 1
ATOM 686 C C . THR A 1 94 ? 16.575 39.271 -56.930 1.00 50.44 94 THR A C 1
ATOM 688 O O . THR A 1 94 ? 17.264 40.258 -57.164 1.00 50.44 94 THR A O 1
ATOM 691 N N . HIS A 1 95 ? 15.828 38.702 -57.888 1.00 48.91 95 HIS A N 1
ATOM 692 C CA . HIS A 1 95 ? 15.839 39.210 -59.276 1.00 48.91 95 HIS A CA 1
ATOM 693 C C . HIS A 1 95 ? 14.536 38.973 -60.065 1.00 48.91 95 HIS A C 1
ATOM 695 O O . HIS A 1 95 ? 14.537 38.264 -61.064 1.00 48.91 95 HIS A O 1
ATOM 701 N N . GLN A 1 96 ? 13.429 39.617 -59.682 1.00 38.66 96 GLN A N 1
ATOM 702 C CA . GLN A 1 96 ? 12.375 39.939 -60.657 1.00 38.66 96 GLN A CA 1
ATOM 703 C C . GLN A 1 96 ? 11.547 41.153 -60.207 1.00 38.66 96 GLN A C 1
ATOM 705 O O . GLN A 1 96 ? 10.735 41.080 -59.286 1.00 38.66 96 GLN A O 1
ATOM 710 N N . ARG A 1 97 ? 11.842 42.292 -60.847 1.00 44.19 97 ARG A N 1
ATOM 711 C CA . ARG A 1 97 ? 10.886 43.368 -61.132 1.00 44.19 97 ARG A CA 1
ATOM 712 C C . ARG A 1 97 ? 10.106 42.997 -62.386 1.00 44.19 97 ARG A C 1
ATOM 714 O O . ARG A 1 97 ? 10.722 42.330 -63.249 1.00 44.19 97 ARG A O 1
#

Radius of gyration: 28.2 Å; Cα contacts (8 Å, |Δi|>4): 68; chains: 1; bounding box: 37×55×77 Å

Nearest PDB structures (foldseek):
  3miz-assembly1_A  TM=7.392E-01  e=7.723E-03  Rhizobium etli CFN 42

Foldseek 3Di:
DALVVLVVVLVVCVVVVHDPPPRPDTAGECCPPPRQVVDVVGHHYDHDPVVVVVVVVVVVVVVVCVVVVPDPDPPPDPPPPDDDDDPVVPPPPPDDD

pLDDT: mean 79.87, std 21.75, range [38.66, 98.38]

Organism: Pseudomonas savastanoi (NCBI:txid29438)

Mean predicted aligned error: 13.81 Å

Solvent-accessible surface area (backbone atoms only — not comparable to full-atom values): 6211 Å² total; per-residue (Å²): 130,32,45,73,54,39,48,57,50,49,56,55,40,48,73,70,71,48,46,67,61,81,74,48,74,73,68,34,27,58,54,53,85,84,51,41,76,74,39,89,66,64,50,51,54,43,74,62,65,59,67,59,54,51,51,52,52,54,49,52,52,53,54,51,36,64,74,64,69,50,71,81,70,78,75,80,63,90,71,62,96,61,95,71,86,57,86,77,68,70,80,72,76,86,80,80,132

Sequence (97 aa):
GNDRIAFCAYQLLLGRGLKIPGDVAVLGYDNMIGISELFIPALTTVQLPYYEIGRNAARHLIESLEVSGAQPSPASGLSAGGQGIVMSDLQGITHQR